Protein AF-A0A0V0YUM0-F1 (afdb_monomer_lite)

Foldseek 3Di:
DDDDADPDPDDDPPQDPDHPDVQSVCVVVVNDDSFDPQKDWDWDWDPDPVTDIDIDIHGGPPNDD

Structure (mmCIF, N/CA/C/O backbone):
data_AF-A0A0V0YUM0-F1
#
_entry.id   AF-A0A0V0YUM0-F1
#
loop_
_atom_site.group_PDB
_atom_site.id
_atom_site.type_symbol
_atom_site.lab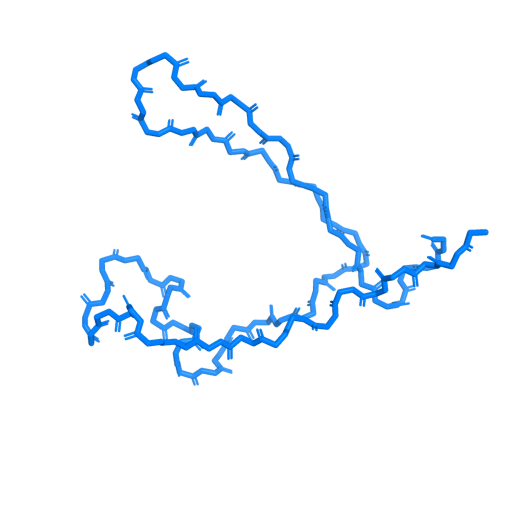el_atom_id
_atom_site.label_alt_id
_atom_site.label_comp_id
_atom_site.label_asym_id
_atom_site.label_entity_id
_atom_site.label_seq_id
_atom_site.pdbx_PDB_ins_code
_atom_site.Cartn_x
_atom_site.Cartn_y
_atom_site.Cartn_z
_atom_site.occupancy
_atom_site.B_iso_or_equiv
_atom_site.auth_seq_id
_atom_site.auth_comp_id
_atom_site.auth_asym_id
_atom_site.auth_atom_id
_atom_site.pdbx_PDB_model_num
ATOM 1 N N . MET A 1 1 ? -21.999 -4.160 10.861 1.00 43.22 1 MET A N 1
ATOM 2 C CA . MET A 1 1 ? -20.802 -4.245 9.991 1.00 43.22 1 MET A CA 1
ATOM 3 C C . MET A 1 1 ? -19.658 -4.819 10.809 1.00 43.22 1 MET A C 1
ATOM 5 O O . MET A 1 1 ? -19.419 -4.305 11.891 1.00 43.22 1 MET A O 1
ATOM 9 N N . ALA A 1 2 ? -19.000 -5.884 10.346 1.00 48.00 2 ALA A N 1
ATOM 10 C CA . ALA A 1 2 ? -17.806 -6.423 11.000 1.00 48.00 2 ALA A CA 1
ATOM 11 C C . ALA A 1 2 ? -16.556 -5.786 10.376 1.00 48.00 2 ALA A C 1
ATOM 13 O O . ALA A 1 2 ? -16.396 -5.823 9.153 1.00 48.00 2 ALA A O 1
ATOM 14 N N . LEU A 1 3 ? -15.700 -5.186 11.204 1.00 51.69 3 LEU A N 1
ATOM 15 C CA . LEU A 1 3 ? -14.423 -4.618 10.781 1.00 51.69 3 LEU A CA 1
ATOM 16 C C . LEU A 1 3 ? -13.490 -5.764 10.365 1.00 51.69 3 LEU A C 1
ATOM 18 O O . LEU A 1 3 ? -13.039 -6.540 11.204 1.00 51.69 3 LEU A O 1
ATOM 22 N N . ARG A 1 4 ? -13.223 -5.902 9.062 1.00 54.34 4 ARG A N 1
ATOM 23 C CA . ARG A 1 4 ? -12.221 -6.851 8.562 1.00 54.34 4 ARG A CA 1
ATOM 24 C C . ARG A 1 4 ? -10.840 -6.239 8.772 1.00 54.34 4 ARG A C 1
ATOM 26 O O . ARG A 1 4 ? -10.421 -5.380 8.002 1.00 54.34 4 ARG A O 1
ATOM 33 N N . ILE A 1 5 ? -10.154 -6.665 9.827 1.00 56.34 5 ILE A N 1
ATOM 34 C CA . ILE A 1 5 ? -8.739 -6.350 10.021 1.00 56.34 5 ILE A CA 1
ATOM 35 C C . ILE A 1 5 ? -7.970 -7.121 8.949 1.00 56.34 5 ILE A C 1
ATOM 37 O O . ILE A 1 5 ? -8.058 -8.346 8.874 1.00 56.34 5 ILE A O 1
ATOM 41 N N . ALA A 1 6 ? -7.255 -6.404 8.086 1.00 57.59 6 ALA A N 1
ATOM 42 C CA . ALA A 1 6 ? -6.395 -7.030 7.098 1.00 57.59 6 ALA A CA 1
ATOM 43 C C . ALA A 1 6 ? -5.156 -7.586 7.813 1.00 57.59 6 ALA A C 1
ATOM 45 O O . ALA A 1 6 ? -4.220 -6.846 8.104 1.00 57.59 6 ALA A O 1
ATOM 46 N N . THR A 1 7 ? -5.155 -8.883 8.110 1.00 62.94 7 THR A N 1
ATOM 47 C CA . THR A 1 7 ? -3.927 -9.656 8.310 1.00 62.94 7 THR A CA 1
ATOM 48 C C . THR A 1 7 ? -3.529 -10.216 6.946 1.00 62.94 7 THR A C 1
ATOM 50 O O . THR A 1 7 ? -4.066 -11.239 6.518 1.00 62.94 7 THR A O 1
ATOM 53 N N . PRO A 1 8 ? -2.669 -9.523 6.178 1.00 69.00 8 PRO A N 1
ATOM 54 C CA . PRO A 1 8 ? -2.313 -10.006 4.856 1.00 69.00 8 PRO A CA 1
ATOM 55 C C . PRO A 1 8 ? -1.540 -11.323 4.996 1.00 69.00 8 PRO A C 1
ATOM 57 O O . PRO A 1 8 ? -0.484 -11.371 5.623 1.00 69.00 8 PRO A O 1
ATOM 60 N N . LEU A 1 9 ? -2.069 -12.392 4.405 1.00 71.75 9 LEU A N 1
ATOM 61 C CA . LEU A 1 9 ? -1.292 -13.588 4.093 1.00 71.75 9 LEU A CA 1
ATOM 62 C C . LEU A 1 9 ? -0.478 -13.259 2.845 1.00 71.75 9 LEU A C 1
ATOM 64 O O . LEU A 1 9 ? -1.051 -13.022 1.781 1.00 71.75 9 LEU A O 1
ATOM 68 N N . ILE A 1 10 ? 0.841 -13.166 2.990 1.00 75.12 10 ILE A N 1
ATOM 69 C CA . ILE A 1 10 ? 1.723 -12.719 1.914 1.00 75.12 10 ILE A CA 1
ATOM 70 C C . ILE A 1 10 ? 2.522 -13.905 1.388 1.00 75.12 10 ILE A C 1
ATOM 72 O O . ILE A 1 10 ? 3.157 -14.622 2.156 1.00 75.12 10 ILE A O 1
ATOM 76 N N . TYR A 1 11 ? 2.484 -14.089 0.072 1.00 76.50 11 TYR A N 1
ATOM 77 C CA . TYR A 1 11 ? 3.243 -15.104 -0.644 1.00 76.50 11 TYR A CA 1
ATOM 78 C C . TYR A 1 11 ? 4.091 -14.432 -1.730 1.00 76.50 11 TYR A C 1
ATOM 80 O O . TYR A 1 11 ? 3.651 -13.459 -2.345 1.00 76.50 11 TYR A O 1
ATOM 88 N N . HIS A 1 12 ? 5.323 -14.901 -1.929 1.00 75.81 12 HIS A N 1
ATOM 89 C CA . HIS A 1 12 ? 6.367 -14.177 -2.671 1.00 75.81 12 HIS A CA 1
ATOM 90 C C . HIS A 1 12 ? 6.863 -14.904 -3.924 1.00 75.81 12 HIS A C 1
ATOM 92 O O . HIS A 1 12 ? 8.038 -14.807 -4.253 1.00 75.81 12 HIS A O 1
ATOM 98 N N . ASN A 1 13 ? 5.989 -15.617 -4.635 1.00 72.69 13 ASN A N 1
ATOM 99 C CA . ASN A 1 13 ? 6.398 -16.398 -5.808 1.00 72.69 13 ASN A CA 1
ATOM 100 C C . ASN A 1 13 ? 7.069 -15.586 -6.929 1.00 72.69 13 ASN A C 1
ATOM 102 O O . ASN A 1 13 ? 7.940 -16.119 -7.604 1.00 72.69 13 ASN A O 1
ATOM 106 N N . ASP A 1 14 ? 6.674 -14.324 -7.118 1.00 82.94 14 ASP A N 1
ATOM 107 C CA . ASP A 1 14 ? 7.069 -13.530 -8.292 1.00 82.94 14 ASP A CA 1
ATOM 108 C C . ASP A 1 14 ? 8.059 -12.396 -7.962 1.00 82.94 14 ASP A C 1
ATOM 110 O O . ASP A 1 14 ? 8.250 -11.478 -8.763 1.00 82.94 14 ASP A O 1
ATOM 114 N N . ILE A 1 15 ? 8.662 -12.395 -6.765 1.00 85.06 15 ILE A N 1
ATOM 115 C CA . ILE A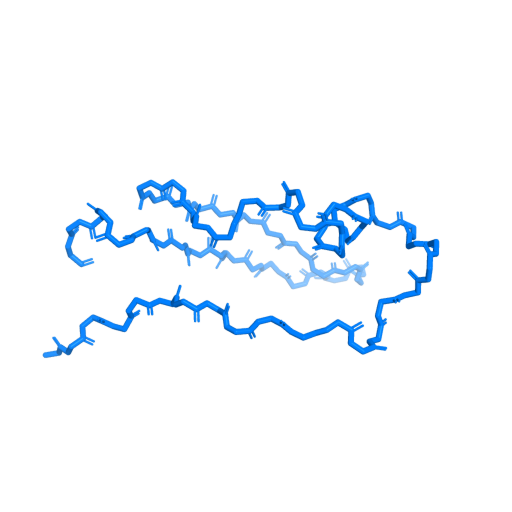 1 15 ? 9.686 -11.399 -6.419 1.00 85.06 15 ILE A CA 1
ATOM 116 C C . ILE A 1 15 ? 11.046 -11.929 -6.896 1.00 85.06 15 ILE A C 1
ATOM 118 O O . ILE A 1 15 ? 11.470 -12.974 -6.410 1.00 85.06 15 ILE A O 1
ATOM 122 N N . PRO A 1 16 ? 11.742 -11.236 -7.818 1.00 85.50 16 PRO A N 1
ATOM 123 C CA . PRO A 1 16 ? 13.068 -11.659 -8.258 1.00 85.50 16 PRO A CA 1
ATOM 12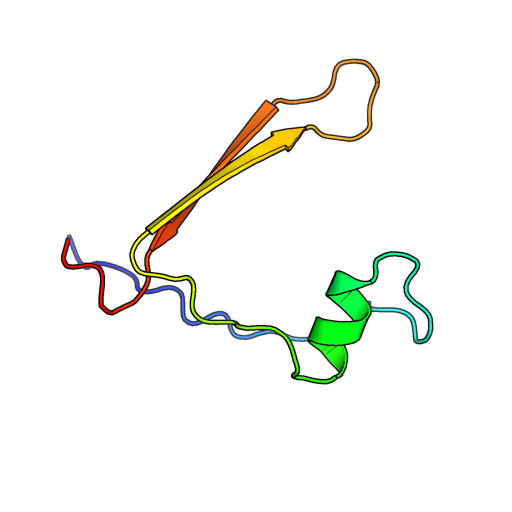4 C C . PRO A 1 16 ? 14.090 -11.525 -7.121 1.00 85.50 16 PRO A C 1
ATOM 126 O O . PRO A 1 16 ? 13.932 -10.659 -6.260 1.00 85.50 16 PRO A O 1
ATOM 129 N N . ASP A 1 17 ? 15.163 -12.322 -7.162 1.00 82.06 17 ASP A N 1
ATOM 130 C CA . ASP A 1 17 ? 16.217 -12.343 -6.129 1.00 82.06 17 ASP A CA 1
ATOM 131 C C . ASP A 1 17 ? 16.883 -10.974 -5.906 1.00 82.06 17 ASP A C 1
ATOM 133 O O . ASP A 1 17 ? 17.236 -10.617 -4.779 1.00 82.06 17 ASP A O 1
ATOM 137 N N . ASP A 1 18 ? 17.015 -10.180 -6.974 1.00 83.69 18 ASP A N 1
ATOM 138 C CA . ASP A 1 18 ? 17.513 -8.804 -6.920 1.00 83.69 18 ASP A CA 1
ATOM 139 C C . ASP A 1 18 ? 16.446 -7.808 -7.405 1.00 83.69 18 ASP A C 1
ATOM 141 O O . ASP A 1 18 ? 16.429 -7.384 -8.567 1.00 83.69 18 ASP A O 1
ATOM 145 N N . PRO A 1 19 ? 15.478 -7.451 -6.545 1.00 85.31 19 PRO A N 1
ATOM 146 C CA . PRO A 1 19 ? 14.405 -6.569 -6.947 1.00 85.31 19 PRO A CA 1
ATOM 147 C C . PRO A 1 19 ? 14.901 -5.121 -6.984 1.00 85.31 19 PRO A C 1
ATOM 149 O O . PRO A 1 19 ? 15.329 -4.563 -5.975 1.00 85.31 19 PRO A O 1
ATOM 152 N N . ALA A 1 20 ? 14.684 -4.442 -8.114 1.00 87.31 20 ALA A N 1
ATOM 153 C CA . ALA A 1 20 ? 14.980 -3.012 -8.285 1.00 87.31 20 ALA A CA 1
ATOM 154 C C . ALA A 1 20 ? 14.260 -2.088 -7.274 1.00 87.31 20 ALA A C 1
ATOM 156 O O . ALA A 1 20 ? 14.567 -0.902 -7.165 1.00 87.31 20 ALA A O 1
ATOM 157 N N . ARG A 1 21 ? 13.267 -2.612 -6.543 1.00 88.56 21 ARG A N 1
ATOM 158 C CA . ARG A 1 21 ? 12.493 -1.901 -5.522 1.00 88.56 21 ARG A CA 1
ATOM 159 C C . ARG A 1 21 ? 12.965 -2.328 -4.125 1.00 88.56 21 ARG A C 1
ATOM 161 O O . ARG A 1 21 ? 12.611 -3.424 -3.687 1.00 88.56 21 ARG A O 1
ATOM 168 N N . PRO A 1 22 ? 13.674 -1.468 -3.369 1.00 88.06 22 PRO A N 1
ATOM 169 C CA . PRO A 1 22 ? 14.256 -1.832 -2.072 1.00 88.06 22 PRO A CA 1
ATOM 170 C C . PRO A 1 22 ? 13.244 -2.346 -1.039 1.00 88.06 22 PRO A C 1
ATOM 172 O O . PRO A 1 22 ? 13.571 -3.162 -0.180 1.00 88.06 22 PRO A O 1
ATOM 175 N N . ASN A 1 23 ? 11.995 -1.885 -1.114 1.00 87.06 23 ASN A N 1
ATOM 176 C CA . ASN A 1 23 ? 10.921 -2.341 -0.236 1.00 87.06 23 ASN A CA 1
ATOM 177 C C . ASN A 1 23 ? 10.501 -3.796 -0.505 1.00 87.06 23 ASN A C 1
ATOM 179 O O . ASN A 1 23 ? 10.040 -4.448 0.425 1.00 87.06 23 ASN A O 1
ATOM 183 N N . LEU A 1 24 ? 10.679 -4.314 -1.727 1.00 88.38 24 LEU A N 1
ATOM 184 C CA . LEU A 1 24 ? 10.439 -5.730 -2.027 1.00 88.38 24 LEU A CA 1
ATOM 185 C C . LEU A 1 24 ? 11.523 -6.615 -1.408 1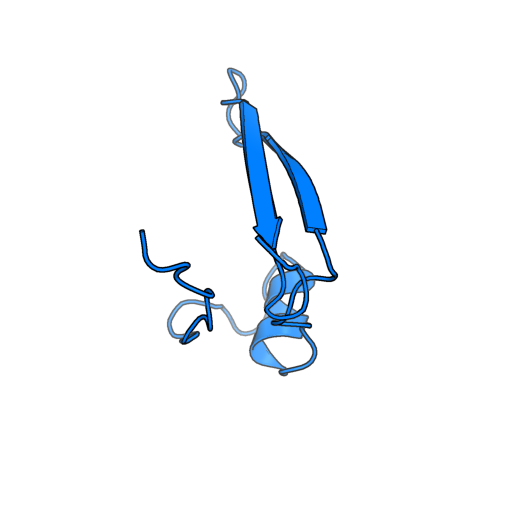.00 88.38 24 LEU A C 1
ATOM 187 O O . LEU A 1 24 ? 11.191 -7.645 -0.834 1.00 88.38 24 LEU A O 1
ATOM 191 N N . LYS A 1 25 ? 12.787 -6.170 -1.420 1.00 88.38 25 LYS A N 1
ATOM 192 C CA . LYS A 1 25 ? 13.891 -6.874 -0.746 1.00 88.38 25 LYS A CA 1
ATOM 193 C C . LYS A 1 25 ? 13.648 -7.014 0.761 1.00 88.38 25 LYS A C 1
ATOM 195 O O . LYS A 1 25 ? 13.768 -8.094 1.323 1.00 88.38 25 LYS A O 1
ATOM 200 N N . LYS A 1 26 ? 13.220 -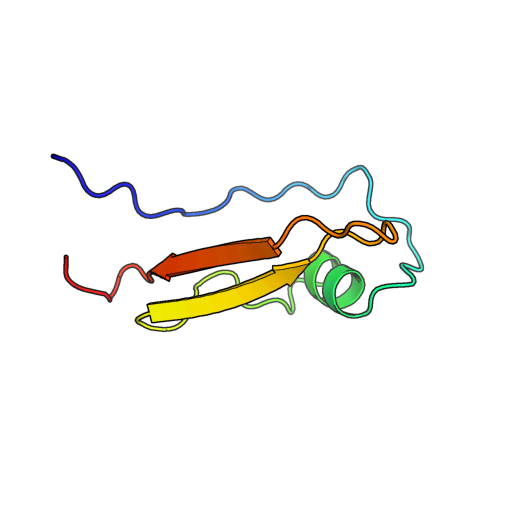5.931 1.416 1.00 88.56 26 LYS A N 1
ATOM 201 C CA . LYS A 1 26 ? 12.847 -5.967 2.843 1.00 88.56 26 LYS A CA 1
ATOM 202 C C . LYS A 1 26 ? 11.656 -6.880 3.117 1.00 88.56 26 LYS A C 1
ATOM 204 O O . LYS A 1 26 ? 11.560 -7.461 4.191 1.00 88.56 26 LYS A O 1
ATOM 209 N N . LEU A 1 27 ? 10.731 -6.969 2.166 1.00 86.00 27 LEU A N 1
ATOM 210 C CA . LEU A 1 27 ? 9.553 -7.812 2.288 1.00 86.00 27 LEU A CA 1
ATOM 211 C C . LEU A 1 27 ? 9.927 -9.302 2.246 1.00 86.00 27 LEU A C 1
ATOM 213 O O . LEU A 1 27 ? 9.536 -10.018 3.161 1.00 86.00 27 LEU A O 1
ATOM 217 N N . VAL A 1 28 ? 10.746 -9.736 1.278 1.00 86.31 28 VAL A N 1
ATOM 218 C CA . VAL A 1 28 ? 11.212 -11.138 1.197 1.00 86.31 28 VAL A CA 1
ATOM 219 C C . VAL A 1 28 ? 12.109 -11.539 2.368 1.00 86.31 28 VAL A C 1
ATOM 221 O O . VAL A 1 28 ? 12.028 -12.670 2.833 1.00 86.31 28 VAL A O 1
ATOM 224 N N . ASN A 1 29 ? 12.894 -10.603 2.909 1.00 87.75 29 ASN A N 1
ATOM 225 C CA . ASN A 1 29 ? 13.736 -10.841 4.086 1.00 87.75 29 ASN A CA 1
ATOM 226 C C . ASN A 1 29 ? 12.951 -10.881 5.415 1.00 87.75 29 ASN A C 1
ATOM 228 O O . ASN A 1 29 ? 13.550 -11.069 6.470 1.00 87.75 29 ASN A O 1
ATOM 232 N N . GLY A 1 30 ? 11.633 -10.648 5.406 1.00 85.44 30 GLY A N 1
ATOM 233 C CA . GLY A 1 30 ? 10.827 -10.573 6.631 1.00 85.44 30 GLY A CA 1
ATOM 234 C C . GLY A 1 30 ? 11.073 -9.315 7.479 1.00 85.44 30 GLY A C 1
ATOM 235 O O . GLY A 1 30 ? 10.623 -9.232 8.618 1.00 85.44 30 GLY A O 1
ATOM 236 N N . GLU A 1 31 ? 11.755 -8.308 6.934 1.00 88.88 31 GLU A N 1
ATOM 237 C CA . GLU A 1 31 ? 12.080 -7.047 7.616 1.00 88.88 31 GLU A CA 1
ATOM 238 C C . GLU A 1 31 ? 10.961 -5.997 7.487 1.00 88.88 31 GLU A C 1
ATOM 240 O O . GLU A 1 31 ? 11.000 -4.931 8.112 1.00 88.88 31 GLU A O 1
ATOM 245 N N . SER A 1 32 ? 9.961 -6.258 6.641 1.00 85.56 32 SER A N 1
ATOM 246 C CA . SER A 1 32 ? 8.846 -5.341 6.417 1.00 85.56 32 SER A CA 1
ATOM 247 C C . SER A 1 32 ? 7.849 -5.363 7.577 1.00 85.56 32 SER A C 1
ATOM 249 O O . SER A 1 32 ? 7.388 -6.417 8.013 1.00 85.56 32 SER A O 1
ATOM 251 N N . ARG A 1 33 ? 7.436 -4.179 8.046 1.00 79.56 33 ARG A N 1
ATOM 252 C CA . ARG A 1 33 ? 6.338 -4.060 9.013 1.00 79.56 33 ARG A CA 1
ATOM 253 C C . ARG A 1 33 ? 5.011 -4.317 8.307 1.00 79.56 33 ARG A C 1
ATOM 255 O O . ARG A 1 33 ? 4.551 -3.484 7.531 1.00 79.56 33 ARG A O 1
ATOM 262 N N . LEU A 1 34 ? 4.398 -5.460 8.600 1.00 76.69 34 LEU A N 1
ATOM 263 C CA . LEU A 1 34 ? 3.124 -5.865 7.994 1.00 76.69 34 LEU A CA 1
ATOM 264 C C . LEU A 1 34 ? 1.905 -5.266 8.699 1.00 76.69 34 LEU A C 1
ATOM 266 O O . LEU A 1 34 ? 0.826 -5.184 8.118 1.00 76.69 34 LEU A O 1
ATOM 270 N N . THR A 1 35 ? 2.076 -4.814 9.940 1.00 75.38 35 THR A N 1
ATOM 271 C CA . THR A 1 35 ? 1.053 -4.074 10.671 1.00 75.38 35 THR A CA 1
ATOM 272 C C . THR A 1 35 ? 1.247 -2.573 10.441 1.00 75.38 35 THR A C 1
ATOM 274 O O . THR A 1 35 ? 2.287 -2.019 10.818 1.00 75.38 35 THR A O 1
ATOM 277 N N . PRO A 1 36 ? 0.279 -1.879 9.814 1.00 71.19 36 PRO A N 1
ATOM 278 C CA . PRO A 1 36 ? 0.352 -0.429 9.704 1.00 71.19 36 PRO A CA 1
ATOM 279 C C . PRO A 1 36 ? 0.318 0.210 11.108 1.00 71.19 36 PRO A C 1
ATOM 281 O O . PRO A 1 36 ? -0.202 -0.395 12.050 1.00 71.19 36 PRO A O 1
ATOM 284 N N . PRO A 1 37 ? 0.861 1.427 11.299 1.00 76.81 37 PRO A N 1
ATOM 285 C CA . PRO A 1 37 ? 0.566 2.237 12.483 1.00 76.81 37 PRO A CA 1
ATOM 286 C C . PRO A 1 37 ? -0.937 2.571 12.542 1.00 76.81 37 PRO A C 1
ATOM 288 O O . PRO A 1 37 ? -1.665 2.256 11.603 1.00 76.81 37 PRO A O 1
ATOM 291 N N . LEU A 1 38 ? -1.402 3.173 13.651 1.00 79.25 38 LEU A N 1
ATOM 292 C CA . LEU A 1 38 ? -2.829 3.394 13.967 1.00 79.25 38 LEU A CA 1
ATOM 293 C C . LEU A 1 38 ? -3.669 3.687 12.711 1.00 79.25 38 LEU A C 1
ATOM 295 O O . LEU A 1 38 ? -4.540 2.904 12.348 1.00 79.25 38 LEU A O 1
ATOM 299 N N . THR A 1 39 ? -3.310 4.720 11.960 1.00 79.44 39 THR A N 1
ATOM 300 C CA . THR A 1 39 ? -3.858 4.979 10.630 1.00 79.44 39 THR A CA 1
ATOM 301 C C . THR A 1 39 ? -2.743 5.412 9.682 1.00 79.44 39 THR A C 1
ATOM 303 O O . THR A 1 39 ? -1.765 6.039 10.091 1.00 79.44 39 THR A O 1
ATOM 306 N N . VAL A 1 40 ? -2.878 5.082 8.397 1.00 84.56 40 VAL A N 1
ATOM 307 C CA . VAL A 1 40 ? -2.009 5.581 7.322 1.00 84.56 40 VAL A CA 1
ATOM 308 C C . VAL A 1 40 ? -2.880 6.061 6.174 1.00 84.56 40 VAL A C 1
ATOM 310 O O . VAL A 1 40 ? -3.830 5.383 5.784 1.00 84.56 40 VAL A O 1
ATOM 313 N N . THR A 1 41 ? -2.517 7.214 5.615 1.00 90.44 41 THR A N 1
ATOM 314 C CA . THR A 1 41 ? -3.017 7.701 4.327 1.00 90.44 41 THR A CA 1
ATOM 315 C C . THR A 1 41 ? -1.826 7.912 3.405 1.00 90.44 41 THR A C 1
ATOM 317 O O . THR A 1 41 ? -0.860 8.577 3.781 1.00 90.44 41 THR A O 1
ATOM 320 N N . ARG A 1 42 ? -1.874 7.348 2.198 1.00 89.12 42 ARG A N 1
ATOM 321 C CA . ARG A 1 42 ? -0.808 7.488 1.204 1.00 89.12 42 ARG A CA 1
ATOM 322 C C . ARG A 1 42 ? -1.393 7.772 -0.167 1.00 89.12 42 ARG A C 1
ATOM 324 O O . ARG A 1 42 ? -2.253 7.038 -0.627 1.00 89.12 42 ARG A O 1
ATOM 331 N N . GLN A 1 43 ? -0.883 8.796 -0.837 1.00 95.31 43 GLN A N 1
ATOM 332 C CA . GLN A 1 43 ? -1.191 9.053 -2.240 1.00 95.31 43 GLN A CA 1
ATOM 333 C C . GLN A 1 43 ? -0.090 8.479 -3.129 1.00 95.31 43 GLN A C 1
ATOM 335 O O . GLN A 1 43 ? 1.098 8.631 -2.830 1.00 95.31 43 GLN A O 1
ATOM 340 N N . ILE A 1 44 ? -0.497 7.804 -4.200 1.00 93.44 44 ILE A N 1
ATOM 341 C CA . ILE A 1 44 ? 0.377 7.282 -5.251 1.00 93.44 44 ILE A CA 1
ATOM 342 C C . ILE A 1 44 ? -0.231 7.580 -6.624 1.00 93.44 44 ILE A C 1
ATOM 344 O O . ILE A 1 44 ? -1.422 7.876 -6.728 1.00 93.44 44 ILE A O 1
ATOM 348 N N . SER A 1 45 ? 0.584 7.444 -7.665 1.00 95.62 45 SER A N 1
ATOM 349 C CA . SER A 1 45 ? 0.138 7.499 -9.056 1.00 95.62 45 SER A CA 1
ATOM 350 C C . SER A 1 45 ? 0.673 6.297 -9.828 1.00 95.62 45 SER A C 1
ATOM 352 O O . SER A 1 45 ? 1.744 5.778 -9.497 1.00 95.62 45 SER A O 1
ATOM 354 N N . THR A 1 46 ? -0.052 5.851 -10.854 1.00 93.69 46 THR A N 1
ATOM 355 C CA . THR A 1 46 ? 0.495 4.895 -11.829 1.00 93.69 46 THR A CA 1
ATOM 356 C C . THR A 1 46 ? 1.591 5.553 -12.675 1.00 93.69 46 THR A C 1
ATOM 358 O O . THR A 1 46 ? 1.671 6.776 -12.751 1.00 93.69 46 THR A O 1
ATOM 361 N N . ALA A 1 47 ? 2.466 4.739 -13.270 1.00 92.44 47 ALA A N 1
ATOM 362 C CA . ALA A 1 47 ? 3.678 5.216 -13.945 1.00 92.44 47 ALA A CA 1
ATOM 363 C C . ALA A 1 47 ? 3.435 5.890 -15.307 1.00 92.44 47 ALA A C 1
ATOM 365 O O . ALA A 1 47 ? 4.329 6.565 -15.808 1.00 92.44 47 ALA A O 1
ATOM 366 N N . ASP A 1 48 ? 2.266 5.678 -15.914 1.00 92.75 48 ASP A N 1
ATOM 367 C CA . ASP A 1 48 ? 1.939 6.252 -17.219 1.00 92.75 48 ASP A CA 1
ATOM 368 C C . ASP A 1 48 ? 1.793 7.782 -17.144 1.00 92.75 48 ASP A C 1
ATOM 370 O O . ASP A 1 48 ? 1.466 8.330 -16.091 1.00 92.75 48 ASP A O 1
ATOM 374 N N . ALA A 1 49 ? 1.996 8.476 -18.265 1.00 83.94 49 ALA A N 1
ATOM 375 C CA . ALA A 1 49 ? 2.001 9.937 -18.342 1.00 83.94 4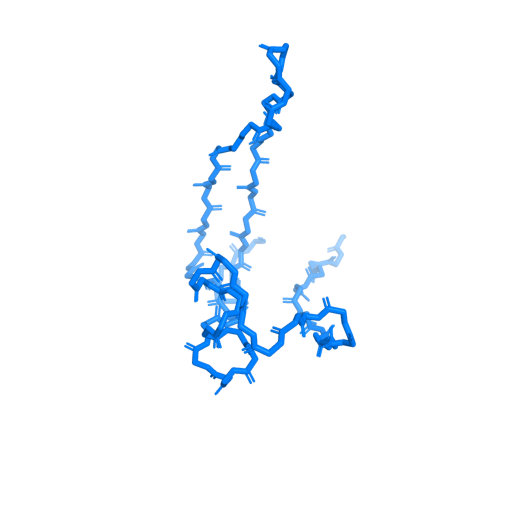9 ALA A CA 1
ATOM 376 C C . ALA A 1 49 ? 0.677 10.565 -17.871 1.00 83.94 49 ALA A C 1
ATOM 378 O O . ALA A 1 49 ? 0.679 11.629 -17.253 1.00 83.94 49 ALA A O 1
ATOM 379 N N . ALA A 1 50 ? -0.449 9.886 -18.114 1.00 91.38 50 ALA A N 1
ATOM 380 C CA . ALA A 1 50 ? -1.764 10.305 -17.630 1.00 91.38 50 ALA A CA 1
ATOM 381 C C . ALA A 1 50 ? -2.027 9.950 -16.150 1.00 91.38 50 ALA A C 1
ATOM 383 O O . ALA A 1 50 ? -2.985 10.464 -15.580 1.00 91.38 50 ALA A O 1
ATOM 384 N N . GLY A 1 51 ? -1.196 9.091 -15.544 1.00 93.56 51 GLY A N 1
ATOM 385 C CA . GLY A 1 51 ? -1.107 8.758 -14.118 1.00 93.56 51 GLY A CA 1
ATOM 386 C C . GLY A 1 51 ? -2.416 8.741 -13.322 1.00 93.56 51 GLY A C 1
ATOM 387 O O . GLY A 1 51 ? -2.884 9.775 -12.843 1.00 93.56 51 GLY A O 1
ATOM 388 N N . LEU A 1 52 ? -2.961 7.556 -13.039 1.00 95.94 52 LEU A N 1
ATOM 389 C CA . LEU A 1 52 ? -4.121 7.432 -12.157 1.00 95.94 52 LEU A CA 1
ATOM 390 C C . LEU A 1 52 ? -3.714 7.709 -10.707 1.00 95.94 52 LEU A C 1
ATOM 392 O O . LEU A 1 52 ? -2.934 6.952 -10.127 1.00 95.94 52 LEU A O 1
ATOM 396 N N . LYS A 1 53 ? -4.281 8.763 -10.110 1.00 95.75 53 LYS A N 1
ATOM 397 C CA . LYS A 1 53 ? -4.095 9.090 -8.691 1.00 95.75 53 LYS A CA 1
ATOM 398 C C . LYS A 1 53 ? -4.918 8.149 -7.819 1.00 95.75 53 LYS A C 1
ATOM 400 O O . LYS A 1 53 ? -6.134 8.056 -7.969 1.00 95.75 53 LYS A O 1
ATOM 405 N N . VAL A 1 54 ? -4.258 7.507 -6.864 1.00 95.00 54 VAL A N 1
ATOM 406 C CA . VAL A 1 54 ? -4.881 6.593 -5.904 1.00 95.00 54 VAL A CA 1
ATOM 407 C C . VAL A 1 54 ? -4.535 7.042 -4.493 1.00 95.00 54 VAL A C 1
ATOM 409 O O . VAL A 1 54 ? -3.368 7.282 -4.175 1.00 95.00 54 VAL A O 1
ATOM 412 N N . THR A 1 55 ? -5.548 7.115 -3.631 1.00 94.31 55 THR A N 1
ATOM 413 C CA . THR A 1 55 ? -5.350 7.290 -2.189 1.00 94.31 55 THR A CA 1
ATOM 414 C C . THR A 1 55 ? -5.552 5.951 -1.492 1.00 94.31 55 THR A C 1
ATOM 416 O O . THR A 1 55 ? -6.620 5.351 -1.571 1.00 94.31 55 THR A O 1
ATOM 419 N N . ILE A 1 56 ? -4.513 5.482 -0.811 1.00 88.69 56 ILE A N 1
ATOM 420 C CA . ILE A 1 56 ? -4.496 4.260 -0.015 1.00 88.69 56 ILE A CA 1
ATOM 421 C C . ILE A 1 56 ? -4.746 4.640 1.442 1.00 88.69 56 ILE A C 1
ATOM 423 O O . ILE A 1 56 ? -4.002 5.440 2.014 1.00 88.69 56 ILE A O 1
ATOM 427 N N . TYR A 1 57 ? -5.758 4.021 2.042 1.00 86.12 57 TYR A N 1
ATOM 428 C CA . TYR A 1 57 ? -6.044 4.106 3.469 1.00 86.12 57 TYR A CA 1
ATOM 429 C C . TYR A 1 57 ? -5.783 2.745 4.112 1.00 86.12 57 TYR A C 1
ATOM 431 O O . TYR A 1 57 ? -6.267 1.728 3.619 1.00 86.12 57 TYR A O 1
ATOM 439 N N . SER A 1 58 ? -5.044 2.712 5.221 1.00 81.88 58 SER A N 1
ATOM 440 C CA . SER A 1 58 ? -4.863 1.490 6.013 1.00 81.88 58 SER A CA 1
ATOM 441 C C . SER A 1 58 ? -5.007 1.770 7.503 1.00 81.88 58 SER A C 1
ATOM 443 O O . SER A 1 58 ? -4.600 2.833 7.976 1.00 81.88 58 SER A O 1
ATOM 445 N N . LYS A 1 59 ? -5.547 0.800 8.241 1.00 80.75 59 LYS A N 1
ATOM 446 C CA . LYS A 1 59 ? -5.727 0.854 9.694 1.00 80.75 59 LYS A CA 1
ATOM 447 C C . LYS A 1 59 ? -5.063 -0.343 10.355 1.00 80.75 59 LYS A C 1
ATOM 449 O O . LYS A 1 59 ? -5.075 -1.438 9.795 1.00 80.75 59 LYS A O 1
ATOM 454 N N . SER A 1 60 ? -4.510 -0.131 11.542 1.00 79.50 60 SER A N 1
ATOM 455 C CA . SER A 1 60 ? -4.029 -1.222 12.391 1.00 79.50 60 SER A CA 1
ATOM 456 C C . SER A 1 60 ? -5.167 -1.816 13.219 1.00 79.50 60 SER A C 1
ATOM 458 O O . SER A 1 60 ? -6.182 -1.160 13.431 1.00 79.50 60 SER A O 1
ATOM 460 N N . GLU A 1 61 ? -4.981 -3.021 13.759 1.00 76.31 61 GLU A N 1
ATOM 461 C CA . GLU A 1 61 ? -5.917 -3.634 14.718 1.00 76.31 61 GLU A CA 1
ATOM 462 C C . GLU A 1 61 ? -6.217 -2.723 15.923 1.00 76.31 61 GLU A C 1
ATOM 464 O O . GLU A 1 61 ? -7.331 -2.694 16.439 1.00 76.31 61 GLU A O 1
ATOM 469 N N . LYS A 1 62 ? -5.230 -1.925 16.353 1.00 75.31 62 LYS A N 1
ATOM 470 C CA . LYS A 1 62 ? -5.372 -0.996 17.484 1.00 75.31 62 LYS A CA 1
ATOM 471 C C . LYS A 1 62 ? -6.141 0.276 17.124 1.00 75.31 62 LYS A C 1
ATOM 473 O O . LYS A 1 62 ? -6.518 1.031 18.022 1.00 75.31 62 LYS A O 1
ATOM 478 N N . SER A 1 63 ? -6.361 0.538 15.838 1.00 74.25 63 SER A N 1
ATOM 479 C CA . SER A 1 63 ? -7.225 1.622 15.390 1.00 74.25 63 SER A CA 1
ATOM 480 C C . SER A 1 63 ? -8.663 1.242 15.669 1.00 74.25 63 SER A C 1
ATOM 482 O O . SER A 1 63 ? -9.309 0.600 14.848 1.00 74.25 63 SER A O 1
ATOM 484 N N . LYS A 1 64 ? -9.175 1.650 16.831 1.00 63.03 64 LYS A N 1
ATOM 485 C CA . LYS A 1 64 ? -10.610 1.559 17.110 1.00 63.03 64 LYS A CA 1
ATOM 486 C C . LYS A 1 64 ? -11.380 2.242 15.960 1.00 63.03 64 LYS A C 1
ATOM 488 O O . LYS A 1 64 ? -10.915 3.270 15.460 1.00 63.03 64 LYS A O 1
ATOM 493 N N . TYR A 1 65 ? -12.517 1.648 15.581 1.00 54.97 65 TYR A N 1
ATOM 494 C CA . TYR A 1 65 ? -13.411 1.919 14.432 1.00 54.97 65 TYR A CA 1
ATOM 495 C C . TYR A 1 65 ? -13.160 1.117 13.155 1.00 54.97 65 TYR A C 1
ATOM 497 O O . TYR A 1 65 ? -12.271 1.497 12.352 1.00 54.97 65 TYR A O 1
#

Radius of gyration: 14.71 Å; chains: 1; bounding box: 38×27×36 Å

pLDDT: mean 80.5, std 12.51, range [43.22, 95.94]

Organism: NCBI:txid990121

Sequence (65 aa):
MALRIATPLIYHNDIPDDPARPNLKKLVNGESRLTPPLTVTRQISTADAAGLKVTIYSKSEKSKY

Secondary structure (DSSP, 8-state):
------------TT--SS-SSHHHHHHHTT-S--SPPSEEEEEEE-SSTT--EEEEEEE-TTS--